Protein AF-A0A8H9CKW8-F1 (afdb_monomer_lite)

pLDDT: mean 92.98, std 10.07, range [39.25, 98.75]

Foldseek 3Di:
DWDFQQVLLQVLLLVLLVQPDPPHDPVLNVVSVVQNVVSQVPQFDDDPQQPVGKDWPSVVQDDPSHRFKTKIKTKGFDADPVRHTDDIKIWIWIWGADPVGTDIDIDTDCPPNCRVVVRVSRVVSRRDIDDDDDDDPDDDD

Secondary structure (DSSP, 8-state):
--EEHHHHHHHHHHHHHHHTSTT--HHHHHHHHHHHHHHHHHHS--BTTBTT-EEE-HHHHEETTEE--EEEEEEEEEE-TTS-EEEEEEEEEEEEEETTEEEEEE-S---TTHHHHHHHHHHHHHTSEE--PPPPS----

Radius of gyration: 16.8 Å; chains: 1; bounding box: 42×28×52 Å

Sequence (141 aa):
MKKPLYLALAELIGRKHRLSQPGSNATMLRHVEDTLEHLCKEYLPSGSGFDAGTELAEDECIQGGLVTKLVFITHFHHMDDHGVYDGWTSHTVKVTPDWRGFHLAVTGRDRDGIKDFISDTFHHRLMLEVEYEQVPQGGTE

Structure (mmCIF, N/CA/C/O backbone):
data_AF-A0A8H9CKW8-F1
#
_entry.id   AF-A0A8H9CKW8-F1
#
loop_
_atom_site.group_PDB
_atom_site.id
_atom_site.type_symbol
_atom_site.label_atom_id
_atom_site.label_alt_id
_atom_site.label_comp_id
_a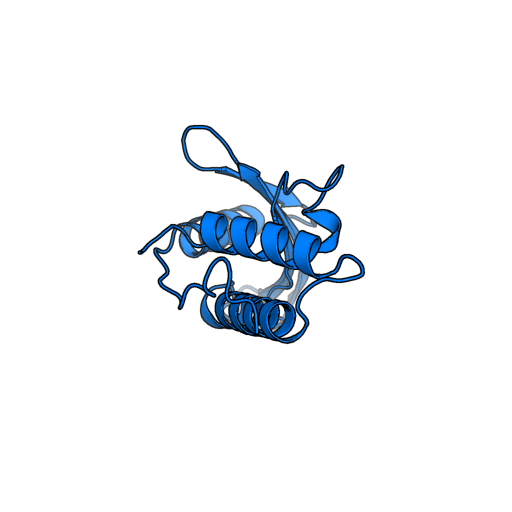tom_site.label_asym_id
_atom_site.label_entity_id
_atom_site.label_seq_id
_atom_site.pdbx_PDB_ins_code
_atom_site.Cartn_x
_atom_site.Cartn_y
_atom_site.Cartn_z
_atom_site.occupancy
_atom_site.B_iso_or_equiv
_atom_site.auth_seq_id
_atom_site.auth_comp_id
_atom_site.auth_asym_id
_atom_site.auth_atom_id
_atom_site.pdbx_PDB_model_num
ATOM 1 N N . MET A 1 1 ? -11.487 -14.454 10.320 1.00 75.81 1 MET A N 1
ATOM 2 C CA . MET A 1 1 ? -12.221 -14.381 9.031 1.00 75.81 1 MET A CA 1
ATOM 3 C C . MET A 1 1 ? -11.247 -13.897 7.984 1.00 75.81 1 MET A C 1
ATOM 5 O O . MET A 1 1 ? -10.682 -12.822 8.162 1.00 75.81 1 MET A O 1
ATOM 9 N N . LYS A 1 2 ? -11.063 -14.684 6.924 1.00 92.94 2 LYS A N 1
ATOM 10 C CA . LYS A 1 2 ? -10.196 -14.328 5.803 1.00 92.94 2 LYS A CA 1
ATOM 11 C C . LYS A 1 2 ? -10.802 -13.199 4.973 1.00 92.94 2 LYS A C 1
ATOM 13 O O . LYS A 1 2 ? -12.017 -13.162 4.781 1.00 92.94 2 LYS A O 1
ATOM 18 N N . LYS A 1 3 ? -9.964 -12.279 4.503 1.00 95.38 3 LYS A N 1
ATOM 19 C CA . LYS A 1 3 ? -10.333 -11.249 3.521 1.00 95.38 3 LYS A CA 1
ATOM 20 C C . LYS A 1 3 ? -9.127 -10.903 2.641 1.00 95.38 3 LYS A C 1
ATOM 22 O O . LYS A 1 3 ? -7.999 -11.098 3.093 1.00 95.38 3 LYS A O 1
ATOM 27 N N . PRO A 1 4 ? -9.339 -10.373 1.426 1.00 97.62 4 PRO A N 1
ATOM 28 C CA . PRO A 1 4 ? -8.262 -9.822 0.611 1.00 97.62 4 PRO A CA 1
ATOM 29 C C . PRO A 1 4 ? -7.419 -8.794 1.376 1.00 97.62 4 PRO A C 1
ATOM 31 O O . PRO A 1 4 ? -7.968 -7.947 2.090 1.00 97.62 4 PRO A O 1
ATOM 34 N N . LEU A 1 5 ? -6.099 -8.840 1.193 1.00 98.12 5 LEU A N 1
ATOM 35 C CA . LEU A 1 5 ? -5.142 -7.955 1.859 1.00 98.12 5 LEU A CA 1
ATOM 36 C C . LEU A 1 5 ? -5.504 -6.475 1.698 1.00 98.12 5 LEU A C 1
ATOM 38 O O . LEU A 1 5 ? -5.473 -5.741 2.680 1.00 98.12 5 LEU A O 1
ATOM 42 N N . TYR A 1 6 ? -5.913 -6.023 0.508 1.00 98.25 6 TYR A N 1
ATOM 43 C CA . TYR A 1 6 ? -6.275 -4.610 0.321 1.00 98.25 6 TYR A CA 1
ATOM 44 C C . TYR A 1 6 ? -7.443 -4.164 1.221 1.00 98.25 6 TYR A C 1
ATOM 46 O O . TYR A 1 6 ? -7.446 -3.041 1.722 1.00 98.25 6 TYR A O 1
ATOM 54 N N . LEU A 1 7 ? -8.413 -5.046 1.490 1.00 97.38 7 LEU A N 1
ATOM 55 C CA . LEU A 1 7 ? -9.511 -4.754 2.416 1.00 97.38 7 LEU A CA 1
ATOM 56 C C . LEU A 1 7 ? -9.034 -4.762 3.869 1.00 97.38 7 LEU A C 1
ATOM 58 O O . LEU A 1 7 ? -9.468 -3.918 4.650 1.00 97.38 7 LEU A O 1
ATOM 62 N N . ALA A 1 8 ? -8.134 -5.683 4.226 1.00 97.19 8 ALA A N 1
ATOM 63 C CA . ALA A 1 8 ? -7.513 -5.718 5.548 1.00 97.19 8 ALA A CA 1
ATOM 64 C C . ALA A 1 8 ? -6.744 -4.423 5.848 1.00 97.19 8 ALA A C 1
ATOM 66 O O . ALA A 1 8 ? -6.974 -3.797 6.882 1.00 97.19 8 ALA A O 1
ATOM 67 N N . LEU A 1 9 ? -5.894 -3.983 4.916 1.00 97.81 9 LEU A N 1
ATOM 68 C CA . LEU A 1 9 ? -5.130 -2.743 5.044 1.00 97.81 9 LEU A CA 1
ATOM 69 C C . LEU A 1 9 ? -6.060 -1.527 5.148 1.00 97.81 9 LEU A C 1
ATOM 71 O O . LEU A 1 9 ? -5.909 -0.723 6.063 1.00 97.81 9 LEU A O 1
ATOM 75 N N . ALA A 1 10 ? -7.068 -1.414 4.275 1.00 97.69 10 ALA A N 1
ATOM 76 C CA . ALA A 1 10 ? -8.021 -0.303 4.320 1.00 97.69 10 ALA A CA 1
ATOM 77 C C . ALA A 1 10 ? -8.783 -0.232 5.657 1.00 97.69 10 ALA A C 1
ATOM 79 O O . ALA A 1 10 ? -8.969 0.850 6.220 1.00 97.69 10 ALA A O 1
ATOM 80 N N . GLU A 1 11 ? -9.198 -1.380 6.195 1.00 95.62 11 GLU A N 1
ATOM 81 C CA . GLU A 1 11 ? -9.869 -1.457 7.493 1.00 95.62 11 GLU A CA 1
ATOM 82 C C . GLU A 1 11 ? -8.953 -1.024 8.644 1.00 95.62 11 GLU A C 1
ATOM 84 O O . GLU A 1 11 ? -9.371 -0.231 9.496 1.00 95.62 11 GLU A O 1
ATOM 89 N N . LEU A 1 12 ? -7.711 -1.517 8.662 1.00 96.25 12 LEU A N 1
ATOM 90 C CA . LEU A 1 12 ? -6.726 -1.202 9.695 1.00 96.25 12 LEU A CA 1
ATOM 91 C C . LEU A 1 12 ? -6.327 0.275 9.666 1.00 96.25 12 LEU A C 1
ATOM 93 O O . LEU A 1 12 ? -6.332 0.902 10.721 1.00 96.25 12 LEU A O 1
ATOM 97 N N . ILE A 1 13 ? -6.097 0.865 8.489 1.00 97.38 13 ILE A N 1
ATOM 98 C CA . ILE A 1 13 ? -5.814 2.305 8.344 1.00 97.38 13 ILE A CA 1
ATOM 99 C C . ILE A 1 13 ? -6.987 3.133 8.872 1.00 97.38 13 ILE A C 1
ATOM 101 O O . ILE A 1 13 ? -6.807 4.039 9.686 1.00 97.38 13 ILE A O 1
ATOM 105 N N . GLY A 1 14 ? -8.216 2.798 8.465 1.00 96.12 14 GLY A N 1
ATOM 106 C CA . GLY A 1 14 ? -9.404 3.505 8.939 1.00 96.12 14 GLY A CA 1
ATOM 107 C C . GLY A 1 14 ? -9.585 3.387 10.454 1.00 96.12 14 GLY A C 1
ATOM 108 O O . GLY A 1 14 ? -10.036 4.327 11.109 1.00 96.12 14 GLY A O 1
ATOM 109 N N . ARG A 1 15 ? -9.220 2.240 11.035 1.00 94.75 15 ARG A N 1
ATOM 110 C CA . ARG A 1 15 ? -9.252 2.022 12.483 1.00 94.75 15 ARG A CA 1
ATOM 111 C C . ARG A 1 15 ? -8.152 2.791 13.207 1.00 94.75 15 ARG A C 1
ATOM 113 O O . ARG A 1 15 ? -8.466 3.435 14.206 1.00 94.75 15 ARG A O 1
ATOM 120 N N . LYS A 1 16 ? -6.918 2.760 12.699 1.00 95.62 16 LYS A N 1
ATOM 121 C CA . LYS A 1 16 ? -5.782 3.527 13.218 1.00 95.62 16 LYS A CA 1
ATOM 122 C C . LYS A 1 16 ? -6.139 5.006 13.264 1.00 95.62 16 LYS A C 1
ATOM 124 O O . LYS A 1 16 ? -6.129 5.583 14.340 1.00 95.62 16 LYS A O 1
ATOM 129 N N . HIS A 1 17 ? -6.633 5.564 12.157 1.00 95.38 17 HIS A N 1
ATOM 130 C CA . HIS A 1 17 ? -7.048 6.966 12.084 1.00 95.38 17 HIS A CA 1
ATOM 131 C C . HIS A 1 17 ? -8.053 7.376 13.173 1.00 95.38 17 HIS A C 1
ATOM 133 O O . HIS A 1 17 ? -7.920 8.443 13.775 1.00 95.38 17 HIS A O 1
ATOM 139 N N . ARG A 1 18 ? -9.052 6.524 13.449 1.00 93.31 18 ARG A N 1
ATOM 140 C CA . ARG A 1 18 ? -10.028 6.761 14.526 1.00 93.31 18 ARG A CA 1
ATOM 141 C C . ARG A 1 18 ? -9.385 6.686 15.910 1.00 93.31 18 ARG A C 1
ATOM 143 O O . ARG A 1 18 ? -9.686 7.522 16.752 1.00 93.31 18 ARG A O 1
ATOM 150 N N . LEU A 1 19 ? -8.515 5.704 16.138 1.00 94.19 19 LEU A N 1
ATOM 151 C CA . LEU A 1 19 ? -7.832 5.497 17.418 1.00 94.19 19 LEU A CA 1
ATOM 152 C C . LEU A 1 19 ? -6.689 6.490 17.672 1.00 94.19 19 LEU A C 1
ATOM 154 O O . LEU A 1 19 ? -6.260 6.634 18.810 1.00 94.19 19 LEU A O 1
ATOM 158 N N . SER A 1 20 ? -6.210 7.200 16.653 1.00 92.69 20 SER A N 1
ATOM 159 C CA . SER A 1 20 ? -5.250 8.298 16.815 1.00 92.69 20 SER A CA 1
ATOM 160 C C . SER A 1 20 ? -5.906 9.596 17.308 1.00 92.69 20 SER A C 1
ATOM 162 O O . SER A 1 20 ? -5.203 10.557 17.613 1.00 92.69 20 SER A O 1
ATOM 164 N N . GLN A 1 21 ? -7.241 9.654 17.391 1.00 91.19 21 GLN A N 1
ATOM 165 C CA . GLN A 1 21 ? -7.951 10.827 17.906 1.00 91.19 21 GLN A CA 1
ATOM 166 C C . GLN A 1 21 ? -7.841 10.927 19.440 1.00 91.19 21 GLN A C 1
ATOM 168 O O . GLN A 1 21 ? -7.815 9.892 20.118 1.00 91.19 21 GLN A O 1
ATOM 173 N N . PRO A 1 22 ? -7.830 12.147 20.017 1.00 90.50 22 PRO A N 1
ATOM 174 C CA . PRO A 1 22 ? -7.744 12.344 21.464 1.00 90.50 22 PRO A CA 1
ATOM 175 C C . PRO A 1 22 ? -8.808 11.558 22.245 1.00 90.50 22 PRO A C 1
ATOM 177 O O . PRO A 1 22 ? -9.978 11.548 21.871 1.00 90.50 22 PRO A O 1
ATOM 180 N N . GLY A 1 23 ? -8.406 10.928 23.354 1.00 87.50 23 GLY A N 1
ATOM 181 C CA . GLY A 1 23 ? -9.302 10.140 24.215 1.00 87.50 23 GLY A CA 1
ATOM 182 C C . GLY A 1 23 ? -9.498 8.678 23.792 1.00 87.50 23 GLY A C 1
ATOM 183 O O . GLY A 1 23 ? -10.258 7.959 24.436 1.00 87.50 23 GLY A O 1
ATOM 184 N N . SER A 1 24 ? -8.814 8.225 22.741 1.00 89.19 24 SER A N 1
ATOM 185 C CA . SER A 1 24 ? -8.858 6.837 22.268 1.00 89.19 24 SER A CA 1
ATOM 186 C C . SER A 1 24 ? -7.952 5.890 23.069 1.00 89.19 24 SER A C 1
ATOM 188 O O . SER A 1 24 ? -6.996 6.306 23.722 1.00 89.19 24 SER A O 1
ATOM 190 N N . ASN A 1 25 ? -8.234 4.584 22.994 1.00 90.81 25 ASN A N 1
ATOM 191 C CA . ASN A 1 25 ? -7.479 3.541 23.694 1.00 90.81 25 ASN A CA 1
ATOM 192 C C . ASN A 1 25 ? -6.104 3.291 23.033 1.00 90.81 25 ASN A C 1
ATOM 194 O O . ASN A 1 25 ? -6.023 2.714 21.946 1.00 90.81 25 ASN A O 1
ATOM 198 N N . ALA A 1 26 ? -5.026 3.684 23.720 1.00 91.50 26 ALA A N 1
ATOM 199 C CA . ALA A 1 26 ? -3.648 3.563 23.233 1.00 91.50 26 ALA A CA 1
ATOM 200 C C . ALA A 1 26 ? -3.186 2.108 23.025 1.00 91.50 26 ALA A C 1
ATOM 202 O O . ALA A 1 26 ? -2.445 1.825 22.086 1.00 91.50 26 ALA A O 1
ATOM 203 N N . THR A 1 27 ? -3.648 1.168 23.854 1.00 92.31 27 THR A N 1
ATOM 204 C CA . THR A 1 27 ? -3.333 -0.262 23.696 1.00 92.31 27 THR A CA 1
ATOM 205 C C . THR A 1 27 ? -3.929 -0.809 22.402 1.00 92.31 27 THR A C 1
ATOM 207 O O . THR A 1 27 ? -3.268 -1.538 21.664 1.00 92.31 27 THR A O 1
ATOM 210 N N . MET A 1 28 ? -5.169 -0.421 22.092 1.00 92.38 28 MET A N 1
ATOM 211 C CA . MET A 1 28 ? -5.820 -0.805 20.838 1.00 92.38 28 MET A CA 1
ATOM 212 C C . MET A 1 28 ? -5.144 -0.165 19.628 1.00 92.38 28 MET A C 1
ATOM 214 O O . MET A 1 28 ? -5.007 -0.835 18.607 1.00 92.38 28 MET A O 1
ATOM 218 N N . LEU A 1 29 ? -4.734 1.107 19.732 1.00 93.94 29 LEU A N 1
ATOM 219 C CA . LEU A 1 29 ? -3.979 1.785 18.676 1.00 93.94 29 LEU A CA 1
ATOM 220 C C . LEU A 1 29 ? -2.709 0.998 18.352 1.00 93.94 29 LEU A C 1
ATOM 222 O O . LEU A 1 29 ? -2.506 0.623 17.202 1.00 93.94 29 LEU A O 1
ATOM 226 N N . ARG A 1 30 ? -1.933 0.659 19.384 1.00 94.06 30 ARG A N 1
ATOM 227 C CA . ARG A 1 30 ? -0.681 -0.071 19.214 1.00 94.06 30 ARG A CA 1
ATOM 228 C C . ARG A 1 30 ? -0.871 -1.439 18.566 1.00 94.06 30 ARG A C 1
ATOM 230 O O . ARG A 1 30 ? -0.143 -1.773 17.647 1.00 94.06 30 ARG A O 1
ATOM 237 N N . HIS A 1 31 ? -1.882 -2.208 18.969 1.00 93.88 31 HIS A N 1
ATOM 238 C CA . HIS A 1 31 ? -2.136 -3.494 18.313 1.00 93.88 31 HIS A CA 1
ATOM 239 C C . HIS A 1 31 ? -2.503 -3.323 16.830 1.00 93.88 31 HIS A C 1
ATOM 241 O O . HIS A 1 31 ? -2.087 -4.120 15.992 1.00 93.88 31 HIS A O 1
ATOM 247 N N . VAL A 1 32 ? -3.292 -2.298 16.488 1.00 95.56 32 VAL A N 1
ATOM 248 C CA . VAL A 1 32 ? -3.629 -2.005 15.086 1.00 95.56 32 VAL A CA 1
ATOM 249 C C . VAL A 1 32 ? -2.377 -1.632 14.293 1.00 95.56 32 VAL A C 1
ATOM 251 O O . VAL A 1 32 ? -2.236 -2.099 13.166 1.00 95.56 32 VAL A O 1
ATOM 254 N N . GLU A 1 33 ? -1.474 -0.843 14.876 1.00 96.00 33 GLU A N 1
ATOM 255 C CA . GLU A 1 33 ? -0.183 -0.491 14.274 1.00 96.00 33 GLU A CA 1
ATOM 256 C C . GLU A 1 33 ? 0.698 -1.726 14.064 1.00 96.00 33 GLU A C 1
ATOM 258 O O . GLU A 1 33 ? 1.117 -1.972 12.936 1.00 96.00 33 GLU A O 1
ATOM 263 N N . ASP A 1 34 ? 0.879 -2.551 15.098 1.00 96.38 34 ASP A N 1
ATOM 264 C CA . ASP A 1 34 ? 1.674 -3.783 15.033 1.00 96.38 34 ASP A CA 1
ATOM 265 C C . ASP A 1 34 ? 1.113 -4.752 13.970 1.00 96.38 34 ASP A C 1
ATOM 267 O O . ASP A 1 34 ? 1.853 -5.373 13.205 1.00 96.38 34 ASP A O 1
ATOM 271 N N . THR A 1 35 ? -0.218 -4.857 13.876 1.00 96.31 35 THR A N 1
ATOM 272 C CA . THR A 1 35 ? -0.888 -5.695 12.869 1.00 96.31 35 THR A CA 1
ATOM 273 C C . THR A 1 35 ? -0.688 -5.147 11.459 1.00 96.31 35 THR A C 1
ATOM 275 O O . THR A 1 35 ? -0.419 -5.912 10.533 1.00 96.31 35 THR A O 1
ATOM 278 N N . LEU A 1 36 ? -0.833 -3.832 11.279 1.00 96.88 36 LEU A N 1
ATOM 279 C CA . LEU A 1 36 ? -0.643 -3.181 9.987 1.00 96.88 36 LEU A CA 1
ATOM 280 C C . LEU A 1 36 ? 0.804 -3.348 9.506 1.00 96.88 36 LEU A C 1
ATOM 282 O O . LEU A 1 36 ? 1.015 -3.751 8.363 1.00 96.88 36 LEU A O 1
ATOM 286 N N . GLU A 1 37 ? 1.783 -3.117 10.384 1.00 96.88 37 GLU A N 1
ATOM 287 C CA . GLU A 1 37 ? 3.205 -3.317 10.094 1.00 96.88 37 GLU A CA 1
ATOM 288 C C . GLU A 1 37 ? 3.495 -4.773 9.709 1.00 96.88 37 GLU A C 1
ATOM 290 O O . GLU A 1 37 ? 4.144 -5.026 8.691 1.00 96.88 37 GLU A O 1
ATOM 295 N N . HIS A 1 38 ? 2.963 -5.734 10.471 1.00 96.62 38 HIS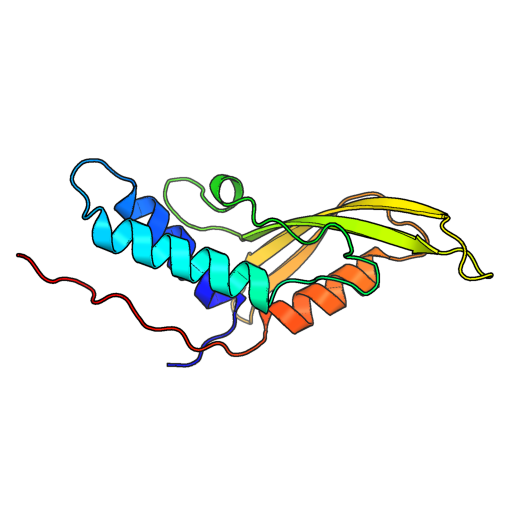 A N 1
ATOM 296 C CA . HIS A 1 38 ? 3.121 -7.155 10.178 1.00 96.62 38 HIS A CA 1
ATOM 297 C C . HIS A 1 38 ? 2.578 -7.515 8.790 1.00 96.62 38 HIS A C 1
ATOM 299 O O . HIS A 1 38 ? 3.284 -8.137 7.996 1.00 96.62 38 HIS A O 1
ATOM 305 N N . LEU A 1 39 ? 1.355 -7.087 8.457 1.00 97.19 39 LEU A N 1
ATOM 306 C CA . LEU A 1 39 ? 0.771 -7.373 7.146 1.00 97.19 39 LEU A CA 1
ATOM 307 C C . LEU A 1 39 ? 1.554 -6.712 6.005 1.00 97.19 39 LEU A C 1
ATOM 309 O O . LEU A 1 39 ? 1.760 -7.336 4.963 1.00 97.19 39 LEU A O 1
ATOM 313 N N . CYS A 1 40 ? 2.014 -5.474 6.194 1.00 97.44 40 CYS A N 1
ATOM 314 C CA . CYS A 1 40 ? 2.840 -4.793 5.204 1.00 97.44 40 CYS A CA 1
ATOM 315 C C . CYS A 1 40 ? 4.148 -5.555 4.955 1.00 97.44 40 CYS A C 1
ATOM 317 O O . CYS A 1 40 ? 4.495 -5.827 3.808 1.00 97.44 40 CYS A O 1
ATOM 319 N N . LYS A 1 41 ? 4.842 -5.953 6.023 1.00 96.00 41 LYS A N 1
ATOM 320 C CA . LYS A 1 41 ? 6.130 -6.646 5.944 1.00 96.00 41 LYS A CA 1
ATOM 321 C C . LYS A 1 41 ? 6.033 -8.036 5.315 1.00 96.00 41 LYS A C 1
ATOM 323 O O . LYS A 1 41 ? 6.896 -8.398 4.522 1.00 96.00 41 LYS A O 1
ATOM 328 N N . GLU A 1 42 ? 5.010 -8.808 5.670 1.00 96.44 42 GLU A N 1
ATOM 329 C CA . GLU A 1 42 ? 4.874 -10.192 5.202 1.00 96.44 42 GLU A CA 1
ATOM 330 C C . GLU A 1 42 ? 4.347 -10.291 3.766 1.00 96.44 42 GLU A C 1
ATOM 332 O O . GLU A 1 42 ? 4.734 -11.194 3.021 1.00 96.44 42 GLU A O 1
ATOM 337 N N . TYR A 1 43 ? 3.446 -9.386 3.364 1.00 97.19 43 TYR A N 1
ATOM 338 C CA . TYR A 1 43 ? 2.679 -9.576 2.132 1.00 97.19 43 TYR A CA 1
ATOM 339 C C . TYR A 1 43 ? 2.961 -8.560 1.025 1.00 97.19 43 TYR A C 1
ATOM 341 O O . TYR A 1 43 ? 2.658 -8.866 -0.133 1.00 97.19 43 TYR A O 1
ATOM 349 N N . LEU A 1 44 ? 3.526 -7.382 1.316 1.00 96.81 44 LEU A N 1
ATOM 350 C CA . LEU A 1 44 ? 3.857 -6.430 0.252 1.00 96.81 44 LEU A CA 1
ATOM 351 C C . LEU A 1 44 ? 5.075 -6.891 -0.564 1.00 96.81 44 LEU A C 1
ATOM 353 O O . LEU A 1 44 ? 5.892 -7.684 -0.085 1.00 96.81 44 LEU A O 1
ATOM 357 N N . PRO A 1 45 ? 5.208 -6.415 -1.816 1.00 96.94 45 PRO A N 1
ATOM 358 C CA . PRO A 1 45 ? 6.342 -6.766 -2.657 1.00 96.94 45 PRO A CA 1
ATOM 359 C C . PRO A 1 45 ? 7.679 -6.418 -1.996 1.00 96.94 45 PRO A C 1
ATOM 361 O O . PRO A 1 45 ? 7.910 -5.283 -1.569 1.00 96.94 45 PRO A O 1
ATOM 364 N N . SER A 1 46 ? 8.549 -7.422 -1.934 1.00 93.00 46 SER A N 1
ATOM 365 C CA . SER A 1 46 ? 9.927 -7.348 -1.457 1.00 93.00 46 SER A CA 1
ATOM 366 C C . SER A 1 46 ? 10.785 -8.354 -2.233 1.00 93.00 46 SER A C 1
ATOM 368 O O . SER A 1 46 ? 10.313 -9.435 -2.603 1.00 93.00 46 SER A O 1
ATOM 370 N N . GLY A 1 47 ? 12.037 -7.983 -2.518 1.00 90.94 47 GLY A N 1
ATOM 371 C CA . GLY A 1 47 ? 12.937 -8.763 -3.375 1.00 90.94 47 GLY A CA 1
ATOM 372 C C . GLY A 1 47 ? 12.491 -8.813 -4.844 1.00 90.94 47 GLY A C 1
ATOM 373 O O . GLY A 1 47 ? 11.516 -8.176 -5.234 1.00 90.94 47 GLY A O 1
ATOM 374 N N . SER A 1 48 ? 13.199 -9.576 -5.685 1.00 89.19 48 SER A N 1
ATOM 375 C CA . SER A 1 48 ? 12.930 -9.660 -7.139 1.00 89.19 48 SER A CA 1
ATOM 376 C C . SER A 1 48 ? 12.867 -8.282 -7.817 1.00 89.19 48 SER A C 1
ATOM 378 O O . SER A 1 48 ? 11.977 -8.016 -8.622 1.00 89.19 48 SER A O 1
ATOM 380 N N . GLY A 1 49 ? 13.781 -7.389 -7.429 1.00 90.56 49 GLY A N 1
ATOM 381 C CA . GLY A 1 49 ? 13.825 -5.999 -7.876 1.00 90.56 49 GLY A CA 1
ATOM 382 C C . GLY A 1 49 ? 13.154 -5.016 -6.911 1.00 90.56 49 GLY A C 1
ATOM 383 O O . GLY A 1 49 ? 13.517 -3.847 -6.904 1.00 90.56 49 GLY A O 1
ATOM 384 N N . PHE A 1 50 ? 12.277 -5.460 -6.005 1.00 93.88 50 PHE A N 1
ATOM 385 C CA . PHE A 1 50 ? 11.762 -4.651 -4.888 1.00 93.88 50 PHE A CA 1
ATOM 386 C C . PHE A 1 50 ? 12.719 -4.674 -3.682 1.00 93.88 50 PHE A C 1
ATOM 388 O O . PHE A 1 50 ? 12.306 -4.905 -2.543 1.00 93.88 50 PHE A O 1
ATOM 395 N N . ASP A 1 51 ? 14.023 -4.505 -3.917 1.00 90.38 51 ASP A N 1
ATOM 396 C CA . ASP A 1 51 ? 15.051 -4.754 -2.891 1.00 90.38 51 ASP A CA 1
ATOM 397 C C . ASP A 1 51 ? 15.083 -3.658 -1.806 1.00 90.38 51 ASP A C 1
ATOM 399 O O . ASP A 1 51 ? 15.532 -3.901 -0.689 1.00 90.38 51 ASP A O 1
ATOM 403 N N . ALA A 1 52 ? 14.544 -2.469 -2.101 1.00 89.25 52 ALA A N 1
ATOM 404 C CA . ALA A 1 52 ? 14.315 -1.409 -1.113 1.00 89.25 52 ALA A CA 1
ATOM 405 C C . ALA A 1 52 ? 12.950 -1.527 -0.399 1.00 89.25 52 ALA A C 1
ATOM 407 O O . ALA A 1 52 ? 12.618 -0.689 0.437 1.00 89.25 52 ALA A O 1
ATOM 408 N N . GLY A 1 53 ? 12.162 -2.557 -0.722 1.00 91.00 53 GLY A N 1
ATOM 409 C CA . GLY A 1 53 ? 10.842 -2.799 -0.151 1.00 91.00 53 GLY A CA 1
ATOM 410 C C . GLY A 1 53 ? 9.730 -1.904 -0.707 1.00 91.00 53 GLY A C 1
ATOM 411 O O . GLY A 1 53 ? 9.856 -1.245 -1.744 1.00 91.00 53 GLY A O 1
ATOM 412 N N . THR A 1 54 ? 8.603 -1.927 0.000 1.00 96.56 54 THR A N 1
ATOM 413 C CA . THR A 1 54 ? 7.399 -1.152 -0.304 1.00 96.56 54 THR A CA 1
ATOM 414 C C . THR A 1 54 ? 6.897 -0.496 0.975 1.00 96.56 54 THR A C 1
ATOM 416 O O . THR A 1 54 ? 6.712 -1.169 1.987 1.00 96.56 54 THR A O 1
ATOM 419 N N . GLU A 1 55 ? 6.634 0.802 0.910 1.00 96.31 55 GLU A N 1
ATOM 420 C CA . GLU A 1 55 ? 6.055 1.590 1.994 1.00 96.31 55 GLU A CA 1
ATOM 421 C C . GLU A 1 55 ? 4.578 1.876 1.710 1.00 96.31 55 GLU A C 1
ATOM 423 O O . GLU A 1 55 ? 4.201 2.184 0.579 1.00 96.31 55 GLU A O 1
ATOM 428 N N . LEU A 1 56 ? 3.734 1.798 2.739 1.00 98.00 56 LEU A N 1
ATOM 429 C CA . LEU A 1 56 ? 2.345 2.246 2.692 1.00 98.00 56 LEU A CA 1
ATOM 430 C C . LEU A 1 56 ? 2.274 3.703 3.174 1.00 98.00 56 LEU A C 1
ATOM 432 O O . LEU A 1 56 ? 2.482 3.977 4.352 1.00 98.00 56 LEU A O 1
ATOM 436 N N . ALA A 1 57 ? 1.937 4.630 2.278 1.00 97.94 57 ALA A N 1
ATOM 437 C CA . ALA A 1 57 ? 1.772 6.048 2.593 1.00 97.94 57 ALA A CA 1
ATOM 438 C C . ALA A 1 57 ? 0.394 6.291 3.237 1.00 97.94 57 ALA A C 1
ATOM 440 O O . ALA A 1 57 ? -0.558 6.728 2.585 1.00 97.94 57 ALA A O 1
ATOM 441 N N . GLU A 1 58 ? 0.268 5.947 4.521 1.00 96.88 58 GLU A N 1
ATOM 442 C CA . GLU A 1 58 ? -1.005 5.936 5.256 1.00 96.88 58 GLU A CA 1
ATOM 443 C C . GLU A 1 58 ? -1.749 7.280 5.222 1.00 96.88 58 GLU A C 1
ATOM 445 O O . GLU A 1 58 ? -2.960 7.307 4.992 1.00 96.88 58 GLU A O 1
ATOM 450 N N . ASP A 1 59 ? -1.032 8.395 5.373 1.00 95.31 59 ASP A N 1
ATOM 451 C CA . ASP A 1 59 ? -1.623 9.738 5.346 1.00 95.31 59 ASP A CA 1
ATOM 452 C C . ASP A 1 59 ? -2.269 10.058 3.990 1.00 95.31 59 ASP A C 1
ATOM 454 O O . ASP A 1 59 ? -3.299 10.731 3.924 1.00 95.31 59 ASP A O 1
ATOM 458 N N . GLU A 1 60 ? -1.723 9.525 2.892 1.00 97.94 60 GLU A N 1
ATOM 459 C CA . GLU A 1 60 ? -2.297 9.698 1.555 1.00 97.94 60 GLU A CA 1
ATOM 460 C C . GLU A 1 60 ? -3.531 8.821 1.306 1.00 97.94 60 GLU A C 1
ATOM 462 O O . GLU A 1 60 ? -4.256 9.040 0.329 1.00 97.94 60 GLU A O 1
ATOM 467 N N . CYS A 1 61 ? -3.785 7.828 2.159 1.00 98.06 61 CYS A N 1
ATOM 468 C CA . CYS A 1 61 ? -4.923 6.919 2.030 1.00 98.06 61 CYS A CA 1
ATOM 469 C C . CYS A 1 61 ? -6.238 7.551 2.519 1.00 98.06 61 CYS A C 1
ATOM 471 O O . CYS A 1 61 ? -7.326 7.082 2.166 1.00 98.06 61 CYS A O 1
ATOM 473 N N . ILE A 1 62 ? -6.148 8.613 3.328 1.00 97.12 62 ILE A N 1
ATOM 474 C CA . ILE A 1 62 ? -7.275 9.208 4.046 1.00 97.12 62 ILE A CA 1
ATOM 475 C C . ILE A 1 62 ? -7.665 10.550 3.423 1.00 97.12 62 ILE A C 1
ATOM 477 O O . ILE A 1 62 ? -6.845 11.441 3.225 1.00 97.12 62 ILE A O 1
ATOM 481 N N . GLN A 1 63 ? -8.959 10.733 3.174 1.00 96.56 63 GLN A N 1
ATOM 482 C CA . GLN A 1 63 ? -9.533 12.004 2.748 1.00 96.56 63 GLN A CA 1
ATOM 483 C C . GLN A 1 63 ? -10.832 12.258 3.514 1.00 96.56 63 GLN A C 1
ATOM 485 O O . GLN A 1 63 ? -11.740 11.431 3.508 1.00 96.56 63 GLN A O 1
ATOM 490 N N . GLY A 1 64 ? -10.923 13.401 4.202 1.00 94.25 64 GLY A N 1
ATOM 491 C CA . GLY A 1 64 ? -12.106 13.745 5.004 1.00 94.25 64 GLY A CA 1
ATOM 492 C C . GLY A 1 64 ? -12.388 12.766 6.152 1.00 94.25 64 GLY A C 1
ATOM 493 O O . GLY A 1 64 ? -13.545 12.564 6.505 1.00 94.25 64 GLY A O 1
ATOM 494 N N . GLY A 1 65 ? -11.349 12.123 6.698 1.00 93.38 65 GLY A N 1
ATOM 495 C CA . GLY A 1 65 ? -11.467 11.127 7.771 1.00 93.38 65 GLY A CA 1
ATOM 496 C C . GLY A 1 65 ? -11.893 9.726 7.315 1.00 93.38 65 GLY A C 1
ATOM 497 O O . GLY A 1 65 ? -12.136 8.854 8.149 1.00 93.38 65 GLY A O 1
ATOM 498 N N . LEU A 1 66 ? -11.980 9.493 6.002 1.00 95.25 66 LEU A N 1
ATOM 499 C CA . LEU A 1 66 ? -12.337 8.207 5.406 1.00 95.25 66 LEU A CA 1
ATOM 500 C C . LEU A 1 66 ? -11.199 7.676 4.538 1.00 95.25 66 LEU A C 1
ATOM 502 O O . LEU A 1 66 ? -10.516 8.445 3.865 1.00 95.25 66 LEU A O 1
ATOM 506 N N . VAL A 1 67 ? -11.031 6.353 4.515 1.00 97.81 67 VAL A N 1
ATOM 507 C CA . VAL A 1 67 ? -10.097 5.695 3.593 1.00 97.81 67 VAL A CA 1
ATOM 508 C C . VAL A 1 67 ? -10.728 5.664 2.206 1.00 97.81 67 VAL A C 1
ATOM 510 O O . VAL A 1 67 ? -11.772 5.042 2.016 1.00 97.81 67 VAL A O 1
ATOM 513 N N . THR A 1 68 ? -10.112 6.343 1.240 1.00 97.81 68 THR A N 1
ATOM 514 C CA . THR A 1 68 ? -10.631 6.444 -0.139 1.00 97.81 68 THR A CA 1
ATOM 515 C C . THR A 1 68 ? -9.793 5.669 -1.149 1.00 97.81 68 THR A C 1
ATOM 517 O O . THR A 1 68 ? -10.268 5.355 -2.240 1.00 97.81 68 THR A O 1
ATOM 520 N N . LYS A 1 69 ? -8.548 5.354 -0.794 1.00 98.38 69 LYS A N 1
ATOM 521 C CA . LYS A 1 69 ? -7.583 4.611 -1.609 1.00 98.38 69 LYS A CA 1
ATOM 522 C C . LYS A 1 69 ? -6.477 4.056 -0.714 1.00 98.38 69 LYS A C 1
ATOM 524 O O . LYS A 1 69 ? -6.329 4.506 0.417 1.00 98.38 69 LYS A O 1
ATOM 529 N N . LEU A 1 70 ? -5.676 3.140 -1.242 1.00 98.75 70 LEU A N 1
ATOM 530 C CA . LEU A 1 70 ? -4.363 2.807 -0.688 1.00 98.75 70 LEU A CA 1
ATOM 531 C C . LEU A 1 70 ? -3.278 3.392 -1.589 1.00 98.75 70 LEU A C 1
ATOM 533 O O . LEU A 1 70 ? -3.426 3.391 -2.815 1.00 98.75 70 LEU A O 1
ATOM 537 N N . VAL A 1 71 ? -2.205 3.902 -0.992 1.00 98.75 71 VAL A N 1
ATOM 538 C CA . VAL A 1 71 ? -1.067 4.474 -1.716 1.00 98.75 71 VAL A CA 1
ATOM 539 C C . VAL A 1 71 ? 0.208 3.804 -1.240 1.00 98.75 71 VAL A C 1
ATOM 541 O O . VAL A 1 71 ? 0.516 3.838 -0.054 1.00 98.75 71 VAL A O 1
ATOM 544 N N . PHE A 1 72 ? 0.947 3.212 -2.170 1.00 98.69 72 PHE A N 1
ATOM 545 C CA . PHE A 1 72 ? 2.216 2.555 -1.890 1.00 98.69 72 PHE A CA 1
ATOM 546 C C . PHE A 1 72 ? 3.352 3.244 -2.630 1.00 98.69 72 PHE A C 1
ATOM 548 O O . PHE A 1 72 ? 3.202 3.600 -3.802 1.00 98.69 72 PHE A O 1
ATOM 555 N N . ILE A 1 73 ? 4.490 3.393 -1.965 1.00 98.25 73 ILE A N 1
ATOM 556 C CA . ILE A 1 73 ? 5.736 3.884 -2.545 1.00 98.25 73 ILE A CA 1
ATOM 557 C C . ILE A 1 73 ? 6.696 2.709 -2.643 1.00 98.25 73 ILE A C 1
ATOM 559 O O . ILE A 1 73 ? 6.883 1.962 -1.685 1.00 98.25 73 ILE A O 1
ATOM 563 N N . THR A 1 74 ? 7.281 2.511 -3.818 1.00 97.50 74 THR A N 1
ATOM 564 C CA . THR A 1 74 ? 8.223 1.416 -4.037 1.00 97.50 74 THR A CA 1
ATOM 565 C C . THR A 1 74 ? 9.327 1.815 -5.004 1.00 97.50 74 THR A C 1
ATOM 567 O O . THR A 1 74 ? 9.167 2.728 -5.823 1.00 97.50 74 THR A O 1
ATOM 570 N N . HIS A 1 75 ? 10.452 1.116 -4.908 1.00 96.31 75 HIS A N 1
ATOM 571 C CA . HIS A 1 75 ? 11.595 1.286 -5.788 1.00 96.31 75 HIS A CA 1
ATOM 572 C C . HIS A 1 75 ? 11.924 -0.042 -6.451 1.00 96.31 75 HIS A C 1
ATOM 574 O O . HIS A 1 75 ? 11.983 -1.073 -5.782 1.00 96.31 75 HIS A O 1
ATOM 580 N N . PHE A 1 76 ? 12.152 0.007 -7.760 1.00 96.38 76 PHE A N 1
ATOM 581 C CA . PHE A 1 76 ? 12.508 -1.157 -8.548 1.00 96.38 76 PHE A CA 1
ATOM 582 C C . PHE A 1 76 ? 13.952 -1.063 -9.030 1.00 96.38 76 PHE A C 1
ATOM 584 O O . PHE A 1 76 ? 14.335 -0.076 -9.665 1.00 96.38 76 PHE A O 1
ATOM 591 N N . HIS A 1 77 ? 14.736 -2.082 -8.707 1.00 94.25 77 HIS A N 1
ATOM 592 C CA . HIS A 1 77 ? 16.109 -2.271 -9.141 1.00 94.25 77 HIS A CA 1
ATOM 593 C C . HIS A 1 77 ? 16.127 -2.989 -10.490 1.00 94.25 77 HIS A C 1
ATOM 595 O O . HIS A 1 77 ? 15.604 -4.093 -10.633 1.00 94.25 77 HIS A O 1
ATOM 601 N N . HIS A 1 78 ? 16.738 -2.339 -11.477 1.00 93.56 78 HIS A N 1
ATOM 602 C CA . HIS A 1 78 ? 16.891 -2.849 -12.833 1.00 93.56 78 HIS A CA 1
ATOM 603 C C . HIS A 1 78 ? 18.233 -3.550 -12.988 1.00 93.56 78 HIS A C 1
ATOM 605 O O . HIS A 1 78 ? 19.255 -3.057 -12.506 1.00 93.56 78 HIS A O 1
ATOM 611 N N . MET A 1 79 ? 18.220 -4.660 -13.717 1.00 91.50 79 MET A N 1
ATOM 612 C CA . MET A 1 79 ? 19.421 -5.305 -14.234 1.00 91.50 79 MET A CA 1
ATOM 613 C C . MET A 1 79 ? 19.453 -5.153 -15.753 1.00 91.50 79 MET A C 1
ATOM 615 O O . MET A 1 79 ? 18.396 -5.141 -16.383 1.00 91.50 79 MET A O 1
ATOM 619 N N . ASP A 1 80 ? 20.648 -5.049 -16.324 1.00 88.88 80 ASP A N 1
ATOM 620 C CA . ASP A 1 80 ? 20.837 -5.084 -17.771 1.00 88.88 80 ASP A CA 1
ATOM 621 C C . ASP A 1 80 ? 20.714 -6.520 -18.320 1.00 88.88 80 ASP A C 1
ATOM 623 O O . ASP A 1 80 ? 20.546 -7.494 -17.576 1.00 88.88 80 ASP A O 1
ATOM 627 N N . ASP A 1 81 ? 20.855 -6.669 -19.638 1.00 88.38 81 ASP A N 1
ATOM 628 C CA . ASP A 1 81 ? 20.791 -7.965 -20.333 1.00 88.38 81 ASP A CA 1
ATOM 629 C C . ASP A 1 81 ? 21.884 -8.964 -19.894 1.00 88.38 81 ASP A C 1
ATOM 631 O O . ASP A 1 81 ? 21.823 -10.154 -20.220 1.00 88.38 81 ASP A O 1
ATOM 635 N N . HIS A 1 82 ? 22.899 -8.505 -19.158 1.00 91.06 82 HIS A N 1
ATOM 636 C CA . HIS A 1 82 ? 23.978 -9.319 -18.607 1.00 91.06 82 HIS A CA 1
ATOM 637 C C . HIS A 1 82 ? 23.804 -9.608 -17.107 1.00 91.06 82 HIS A C 1
ATOM 639 O O . HIS A 1 82 ? 24.659 -10.269 -16.513 1.00 91.06 82 HIS A O 1
ATOM 645 N N . GLY A 1 83 ? 22.699 -9.165 -16.498 1.00 85.25 83 GLY A N 1
ATOM 646 C CA . GLY A 1 83 ? 22.421 -9.340 -15.073 1.00 85.25 83 GLY A CA 1
ATOM 647 C C . GLY A 1 83 ? 23.217 -8.391 -14.173 1.00 85.25 83 GLY A C 1
ATOM 648 O O . GLY A 1 83 ? 23.391 -8.673 -12.987 1.00 85.25 83 GLY A O 1
ATOM 649 N N . VAL A 1 84 ? 23.745 -7.295 -14.722 1.00 88.75 84 VAL A N 1
ATOM 650 C CA . VAL A 1 84 ? 24.495 -6.277 -13.980 1.00 88.75 84 VAL A CA 1
ATOM 651 C C . VAL A 1 84 ? 23.552 -5.161 -13.541 1.00 88.75 84 VAL A C 1
ATOM 653 O O . VAL A 1 84 ? 22.605 -4.827 -14.244 1.00 88.75 84 VAL A O 1
ATOM 656 N N . TYR A 1 85 ? 23.819 -4.572 -12.371 1.00 88.12 85 TYR A N 1
ATOM 657 C CA . TYR A 1 85 ? 23.103 -3.397 -11.867 1.00 88.12 85 TYR A CA 1
ATOM 658 C C . TYR A 1 85 ? 23.002 -2.298 -12.933 1.00 88.12 85 TYR A C 1
ATOM 660 O O . TYR A 1 85 ? 24.019 -1.796 -13.415 1.00 88.12 85 TYR A O 1
ATOM 668 N N . ASP A 1 86 ? 21.774 -1.873 -13.216 1.00 89.94 86 ASP A N 1
ATOM 669 C CA . ASP A 1 86 ? 21.455 -0.900 -14.263 1.00 89.94 86 ASP A CA 1
ATOM 670 C C . ASP A 1 86 ? 20.610 0.272 -13.719 1.00 89.94 86 ASP A C 1
ATOM 672 O O . ASP A 1 86 ? 20.051 1.086 -14.450 1.00 89.94 86 ASP A O 1
ATOM 676 N N . GLY A 1 87 ? 20.519 0.423 -12.397 1.00 93.06 87 GLY A N 1
ATOM 677 C CA . GLY A 1 87 ? 19.872 1.574 -11.764 1.00 93.06 87 GLY A CA 1
ATOM 678 C C . GLY A 1 87 ? 18.512 1.286 -11.140 1.00 93.06 87 GLY A C 1
ATOM 679 O O . GLY A 1 87 ? 18.059 0.149 -11.051 1.00 93.06 87 GLY A O 1
ATOM 680 N N . TRP A 1 88 ? 17.852 2.358 -10.698 1.00 96.25 88 TRP A N 1
ATOM 681 C CA . TRP A 1 88 ? 16.576 2.299 -9.986 1.00 96.25 88 TRP A CA 1
ATOM 682 C C . TRP A 1 88 ? 15.506 3.164 -10.644 1.00 96.25 88 TRP A C 1
ATOM 684 O O . TRP A 1 88 ? 15.795 4.234 -11.189 1.00 96.25 88 TRP A O 1
ATOM 694 N N . THR A 1 89 ? 14.250 2.748 -10.506 1.00 96.56 89 THR A N 1
ATOM 695 C CA . THR A 1 89 ? 13.079 3.605 -10.722 1.00 96.56 89 THR A CA 1
ATOM 696 C C . THR A 1 89 ? 12.219 3.657 -9.466 1.00 96.56 89 THR A C 1
ATOM 698 O O . THR A 1 89 ? 12.085 2.672 -8.747 1.00 96.56 89 THR A O 1
ATOM 701 N N . SER A 1 90 ? 11.623 4.818 -9.200 1.00 97.31 90 SER A N 1
ATOM 702 C CA . SER A 1 90 ? 10.673 5.013 -8.101 1.00 97.31 90 SER A CA 1
ATOM 703 C C . SER A 1 90 ? 9.254 5.073 -8.648 1.00 97.31 90 SER A C 1
ATOM 705 O O . SER A 1 90 ? 9.011 5.703 -9.684 1.00 97.31 90 SER A O 1
ATOM 707 N N . HIS A 1 91 ? 8.323 4.453 -7.934 1.00 98.38 91 HIS A N 1
ATOM 708 C CA . HIS A 1 91 ? 6.937 4.309 -8.351 1.00 98.38 91 HIS A CA 1
ATOM 709 C C . HIS A 1 91 ? 5.979 4.584 -7.197 1.00 98.38 91 HIS A C 1
ATOM 711 O O . HIS A 1 91 ? 6.244 4.230 -6.049 1.00 98.38 91 HIS A O 1
ATOM 717 N N . THR A 1 92 ? 4.831 5.173 -7.530 1.00 98.62 92 THR A N 1
ATOM 718 C CA . THR A 1 92 ? 3.676 5.231 -6.633 1.00 98.62 92 THR A CA 1
ATOM 719 C C . THR A 1 92 ? 2.585 4.339 -7.198 1.00 98.62 92 THR A C 1
ATOM 721 O O . THR A 1 92 ? 2.155 4.534 -8.338 1.00 98.62 92 THR A O 1
ATOM 724 N N . VAL A 1 93 ? 2.113 3.389 -6.398 1.00 98.75 93 VAL A N 1
ATOM 725 C CA . VAL A 1 93 ? 0.989 2.513 -6.731 1.00 98.75 93 VAL A CA 1
ATOM 726 C C . VAL A 1 93 ? -0.240 3.001 -5.982 1.00 98.75 93 VAL A C 1
ATOM 728 O O . VAL A 1 93 ? -0.249 3.060 -4.755 1.00 98.75 93 VAL A O 1
ATOM 731 N N . LYS A 1 94 ? -1.285 3.376 -6.718 1.00 98.75 94 LYS A N 1
ATOM 732 C CA . LYS A 1 94 ? -2.563 3.827 -6.158 1.00 98.75 94 LYS A CA 1
ATOM 733 C C . LYS A 1 94 ? -3.616 2.763 -6.393 1.00 98.75 94 LYS A C 1
ATOM 735 O O . LYS A 1 94 ? -3.797 2.324 -7.525 1.00 98.75 94 LYS A O 1
ATOM 740 N N . VAL A 1 95 ? -4.317 2.392 -5.330 1.00 98.69 95 VAL A N 1
ATOM 741 C CA . VAL A 1 95 ? -5.358 1.366 -5.338 1.00 98.69 95 VAL A CA 1
ATOM 742 C C . VAL A 1 95 ? -6.667 2.004 -4.913 1.00 98.69 95 VAL A C 1
ATOM 744 O O . VAL A 1 95 ? -6.807 2.444 -3.773 1.00 98.69 95 VAL A O 1
ATOM 747 N N . THR A 1 96 ? -7.625 2.072 -5.828 1.00 98.44 96 THR A N 1
ATOM 748 C CA . THR A 1 96 ? -8.945 2.658 -5.580 1.00 98.44 96 THR A CA 1
ATOM 749 C C . THR A 1 96 ? -9.988 1.546 -5.590 1.00 98.44 96 THR A C 1
ATOM 751 O O . THR A 1 96 ? -10.028 0.788 -6.559 1.00 98.44 96 THR A O 1
ATOM 754 N N . PRO A 1 97 ? -10.819 1.410 -4.542 1.00 97.19 97 PRO A N 1
ATOM 755 C CA . PRO A 1 97 ? -11.837 0.368 -4.500 1.00 97.19 97 PRO A CA 1
ATOM 756 C C . PRO A 1 97 ? -12.854 0.533 -5.637 1.00 97.19 97 PRO A C 1
ATOM 758 O O . PRO A 1 97 ? -13.202 1.648 -6.020 1.00 97.19 97 PRO A O 1
ATOM 761 N N . ASP A 1 98 ? -13.350 -0.594 -6.138 1.00 95.88 98 ASP A N 1
ATOM 762 C CA . ASP A 1 98 ? -14.427 -0.688 -7.125 1.00 95.88 98 ASP A CA 1
ATOM 763 C C . ASP A 1 98 ? -15.378 -1.828 -6.710 1.00 95.88 98 ASP A C 1
ATOM 765 O O . ASP A 1 98 ? -15.035 -2.701 -5.912 1.00 95.88 98 ASP A O 1
ATOM 769 N N . TRP A 1 99 ? -16.580 -1.868 -7.270 1.00 93.75 99 TRP A N 1
ATOM 770 C CA . TRP A 1 99 ? -17.610 -2.873 -7.011 1.00 93.75 99 TRP A CA 1
ATOM 771 C C . TRP A 1 99 ? -17.165 -4.312 -7.291 1.00 93.75 99 TRP A C 1
ATOM 773 O O . TRP A 1 99 ? -17.778 -5.252 -6.790 1.00 93.75 99 TRP A O 1
ATOM 783 N N . ARG A 1 100 ? -16.124 -4.495 -8.110 1.00 92.50 100 ARG A N 1
ATOM 784 C CA . ARG A 1 100 ? -15.577 -5.805 -8.500 1.00 92.50 100 ARG A CA 1
ATOM 785 C C . ARG A 1 100 ? -14.190 -6.091 -7.918 1.00 92.50 100 ARG A C 1
ATOM 787 O O . ARG A 1 100 ? -13.576 -7.077 -8.309 1.00 92.50 100 ARG A O 1
ATOM 794 N N . GLY A 1 101 ? -13.691 -5.242 -7.021 1.00 95.44 101 GLY A N 1
ATOM 795 C CA . GLY A 1 101 ? -12.340 -5.349 -6.476 1.00 95.44 101 GLY A CA 1
ATOM 796 C C . GLY A 1 101 ? -11.713 -3.972 -6.304 1.00 95.44 101 GLY A C 1
ATOM 797 O O . GLY A 1 101 ? -12.146 -3.187 -5.460 1.00 95.44 101 GLY A O 1
ATOM 798 N N . PHE A 1 102 ? -10.693 -3.676 -7.106 1.00 98.19 102 PHE A N 1
ATOM 799 C CA . PHE A 1 102 ? -10.036 -2.375 -7.127 1.00 98.19 102 PHE A CA 1
ATOM 800 C C . PHE A 1 102 ? -9.449 -2.055 -8.503 1.00 98.19 102 PHE A C 1
ATOM 802 O O . PHE A 1 102 ? -9.099 -2.945 -9.276 1.00 98.19 102 PHE A O 1
ATOM 809 N N . HIS A 1 103 ? -9.303 -0.764 -8.782 1.00 98.06 103 HIS A N 1
ATOM 810 C CA . HIS A 1 103 ? -8.467 -0.254 -9.858 1.00 98.06 103 HIS A CA 1
ATOM 811 C C . HIS A 1 103 ? -7.066 0.053 -9.323 1.00 98.06 103 HIS A C 1
ATOM 813 O O . HIS A 1 103 ? -6.926 0.599 -8.226 1.00 98.06 103 HIS A O 1
ATOM 819 N N . LEU A 1 104 ? -6.041 -0.273 -10.108 1.00 98.00 104 LEU A N 1
ATOM 820 C CA . LEU A 1 104 ? -4.642 -0.044 -9.771 1.00 98.00 104 LEU A CA 1
ATOM 821 C C . LEU A 1 104 ? -3.996 0.870 -10.815 1.00 98.00 104 LEU A C 1
ATOM 823 O O . LEU A 1 104 ? -4.110 0.626 -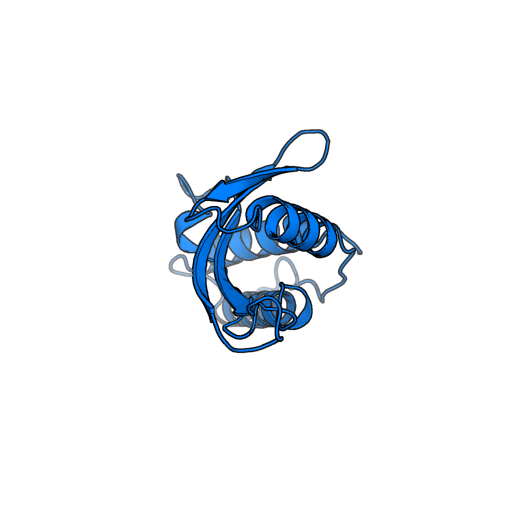12.013 1.00 98.00 104 LEU A O 1
ATOM 827 N N . ALA A 1 105 ? -3.303 1.909 -10.352 1.00 98.38 105 ALA A N 1
ATOM 828 C CA . ALA A 1 105 ? -2.542 2.822 -11.197 1.00 98.38 105 ALA A CA 1
ATOM 829 C C . ALA A 1 105 ? -1.094 2.948 -10.703 1.00 98.38 105 ALA A C 1
ATOM 831 O O . ALA A 1 105 ? -0.866 3.290 -9.541 1.00 98.38 105 ALA A O 1
ATOM 832 N N . VAL A 1 106 ? -0.123 2.724 -11.596 1.00 98.50 106 VAL A N 1
ATOM 833 C CA . VAL A 1 106 ? 1.318 2.841 -11.311 1.00 98.50 106 VAL A CA 1
ATOM 834 C C . VAL A 1 106 ? 1.889 4.099 -11.971 1.00 98.50 106 VAL A C 1
ATOM 836 O O . VAL A 1 106 ? 1.871 4.255 -13.195 1.00 98.50 106 VAL A O 1
ATOM 839 N N . THR A 1 107 ? 2.430 5.016 -11.173 1.00 98.00 107 THR A N 1
ATOM 840 C CA . THR A 1 107 ? 3.157 6.199 -11.667 1.00 98.00 107 THR A CA 1
ATOM 841 C C . THR A 1 107 ? 4.673 5.971 -11.626 1.00 98.00 107 THR A C 1
ATOM 843 O O . THR A 1 107 ? 5.136 4.902 -11.241 1.00 98.00 107 THR A O 1
ATOM 846 N N . GLY A 1 108 ? 5.465 6.948 -12.078 1.00 97.25 108 GLY A N 1
ATOM 847 C CA . GLY A 1 108 ? 6.926 6.834 -12.180 1.00 97.25 108 GLY A CA 1
ATOM 848 C C . GLY A 1 108 ? 7.414 6.600 -13.610 1.00 97.25 108 GLY A C 1
ATOM 849 O O . GLY A 1 108 ? 6.614 6.557 -14.553 1.00 97.25 108 GLY A O 1
ATOM 850 N N . ARG A 1 109 ? 8.737 6.489 -13.778 1.00 97.12 109 ARG A N 1
ATOM 851 C CA . ARG A 1 109 ? 9.373 6.230 -15.079 1.00 97.12 109 ARG A CA 1
ATOM 852 C C . ARG A 1 109 ? 9.060 4.805 -15.521 1.00 97.12 109 ARG A C 1
ATOM 854 O O . ARG A 1 109 ? 9.351 3.870 -14.790 1.00 97.12 109 ARG A O 1
ATOM 861 N N . ASP A 1 110 ? 8.501 4.651 -16.715 1.00 96.19 110 ASP A N 1
ATOM 862 C CA . ASP A 1 110 ? 8.216 3.338 -17.295 1.00 96.19 110 ASP A CA 1
ATOM 863 C C . ASP A 1 110 ? 9.413 2.848 -18.111 1.00 96.19 110 ASP A C 1
ATOM 865 O O . ASP A 1 110 ? 9.490 3.032 -19.324 1.00 96.19 110 ASP A O 1
ATOM 869 N N . ARG A 1 111 ? 10.428 2.355 -17.405 1.00 93.62 111 ARG A N 1
ATOM 870 C CA . ARG A 1 111 ? 11.613 1.775 -18.030 1.00 93.62 111 ARG A CA 1
ATOM 871 C C . ARG A 1 111 ? 11.312 0.324 -18.389 1.00 93.62 111 ARG A C 1
ATOM 873 O O . ARG A 1 111 ? 10.850 -0.407 -17.523 1.00 93.62 111 ARG A O 1
ATOM 880 N N . ASP A 1 112 ? 11.564 -0.056 -19.639 1.00 91.38 112 ASP A N 1
ATOM 881 C CA . ASP A 1 112 ? 11.445 -1.437 -20.129 1.00 91.38 112 ASP A CA 1
ATOM 882 C C . ASP A 1 112 ? 10.073 -2.088 -19.841 1.00 91.38 112 ASP A C 1
ATOM 884 O O . ASP A 1 112 ? 9.961 -3.299 -19.686 1.00 91.38 112 ASP A O 1
ATOM 888 N N . GLY A 1 113 ? 9.011 -1.272 -19.760 1.00 93.38 113 GLY A N 1
ATOM 889 C CA . GLY A 1 113 ? 7.648 -1.727 -19.460 1.00 93.38 113 GLY A CA 1
ATOM 890 C C . GLY A 1 113 ? 7.429 -2.175 -18.010 1.00 93.38 113 GLY A C 1
ATOM 891 O O . GLY A 1 113 ? 6.467 -2.885 -17.722 1.00 93.38 113 GLY A O 1
ATOM 892 N N . ILE A 1 114 ? 8.305 -1.783 -17.076 1.00 96.19 114 ILE A N 1
ATOM 893 C CA . ILE A 1 114 ? 8.289 -2.278 -15.692 1.00 96.19 114 ILE A CA 1
ATOM 894 C C . ILE A 1 114 ? 6.964 -2.036 -14.958 1.00 96.19 114 ILE A C 1
ATOM 896 O O . ILE A 1 114 ? 6.640 -2.747 -14.005 1.00 96.19 114 ILE A O 1
ATOM 900 N N . LYS A 1 115 ? 6.170 -1.046 -15.383 1.00 97.81 115 LYS A N 1
ATOM 901 C CA . LYS A 1 115 ? 4.877 -0.762 -14.750 1.00 97.81 115 LYS A CA 1
ATOM 902 C C . LYS A 1 115 ? 3.899 -1.923 -14.834 1.00 97.81 115 LYS A C 1
ATOM 904 O O . LYS A 1 115 ? 3.140 -2.095 -13.882 1.00 97.81 115 LYS A O 1
ATOM 909 N N . ASP A 1 116 ? 3.940 -2.714 -15.902 1.00 97.88 116 ASP A N 1
ATOM 910 C CA . ASP A 1 116 ? 3.067 -3.880 -16.051 1.00 97.88 116 ASP A CA 1
ATOM 911 C C . ASP A 1 116 ? 3.435 -4.946 -15.015 1.00 97.88 116 ASP A C 1
ATOM 913 O O . ASP A 1 116 ? 2.578 -5.419 -14.272 1.00 97.88 116 ASP A O 1
ATOM 917 N N . PHE A 1 117 ? 4.732 -5.221 -14.850 1.00 97.25 117 PHE A N 1
ATOM 918 C CA . PHE A 1 117 ? 5.218 -6.145 -13.824 1.00 97.25 117 PHE A CA 1
ATOM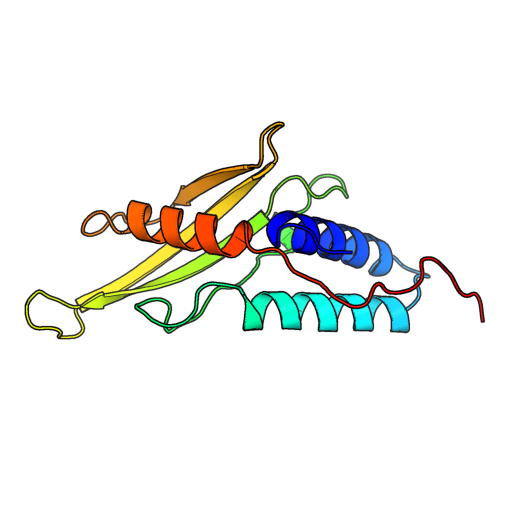 919 C C . PHE A 1 117 ? 4.885 -5.675 -12.401 1.00 97.25 117 PHE A C 1
ATOM 921 O O . PHE A 1 117 ? 4.450 -6.470 -11.562 1.00 97.25 117 PHE A O 1
ATOM 928 N N . ILE A 1 118 ? 5.057 -4.378 -12.117 1.00 98.12 118 ILE A N 1
ATOM 929 C CA . ILE A 1 118 ? 4.675 -3.792 -10.825 1.00 98.12 118 ILE A CA 1
ATOM 930 C C . ILE A 1 118 ? 3.165 -3.936 -10.613 1.00 98.12 118 ILE A C 1
ATOM 932 O O . ILE A 1 118 ? 2.741 -4.361 -9.539 1.00 98.12 118 ILE A O 1
ATOM 936 N N . SER A 1 119 ? 2.357 -3.626 -11.628 1.00 98.19 119 SER A N 1
ATOM 937 C CA . SER A 1 119 ? 0.899 -3.748 -11.578 1.00 98.19 119 SER A CA 1
ATOM 938 C C . SER A 1 119 ? 0.465 -5.180 -11.266 1.00 98.19 119 SER A C 1
ATOM 940 O O . SER A 1 119 ? -0.284 -5.392 -10.311 1.00 98.19 119 SER A O 1
ATOM 942 N N . ASP A 1 120 ? 0.986 -6.166 -11.997 1.00 98.19 120 ASP A N 1
ATOM 943 C CA . ASP A 1 120 ? 0.661 -7.582 -11.806 1.00 98.19 120 ASP A CA 1
ATOM 944 C C . ASP A 1 120 ? 1.091 -8.083 -10.427 1.00 98.19 120 ASP A C 1
ATOM 946 O O . ASP A 1 120 ? 0.325 -8.759 -9.731 1.00 98.19 120 ASP A O 1
ATOM 950 N N . THR A 1 121 ? 2.292 -7.699 -9.990 1.00 98.25 121 THR A N 1
ATOM 951 C CA . THR A 1 121 ? 2.825 -8.083 -8.681 1.00 98.25 121 THR A CA 1
ATOM 952 C C . THR A 1 121 ? 1.961 -7.527 -7.553 1.00 98.25 121 THR A C 1
ATOM 954 O O . THR A 1 121 ? 1.549 -8.275 -6.663 1.00 98.25 121 THR A O 1
ATOM 957 N N . PHE A 1 122 ? 1.636 -6.231 -7.586 1.00 98.56 122 PHE A N 1
ATOM 958 C CA . PHE A 1 122 ? 0.767 -5.629 -6.576 1.00 98.56 122 PHE A CA 1
ATOM 959 C C . PHE A 1 122 ? -0.644 -6.206 -6.629 1.00 98.56 122 PHE A C 1
ATOM 961 O O . PHE A 1 122 ? -1.192 -6.529 -5.578 1.00 98.56 122 PHE A O 1
ATOM 968 N N . HIS A 1 123 ? -1.226 -6.385 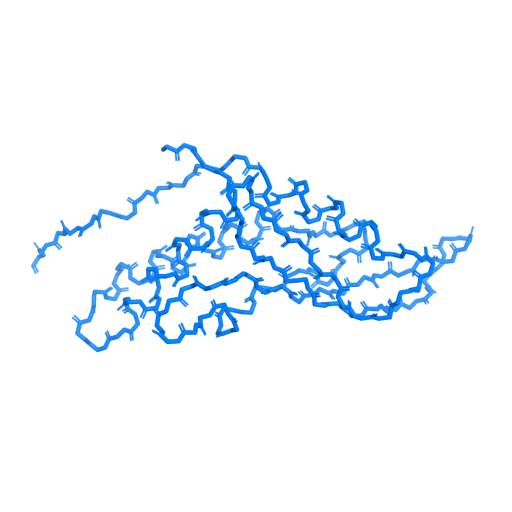-7.817 1.00 98.38 123 HIS A N 1
ATOM 969 C CA . HIS A 1 123 ? -2.554 -6.975 -7.949 1.00 98.38 123 HIS A CA 1
ATOM 970 C C . HIS A 1 123 ? -2.601 -8.376 -7.323 1.00 98.38 123 HIS A C 1
ATOM 972 O O . HIS A 1 123 ? -3.488 -8.663 -6.519 1.00 98.38 123 HIS A O 1
ATOM 978 N N . HIS A 1 124 ? -1.613 -9.225 -7.625 1.00 98.06 124 HIS A N 1
ATOM 979 C CA . HIS A 1 124 ? -1.507 -10.560 -7.041 1.00 98.06 124 HIS A CA 1
ATOM 980 C C . HIS A 1 124 ? -1.397 -10.512 -5.512 1.00 98.06 124 HIS A C 1
ATOM 982 O O . HIS A 1 124 ? -2.182 -11.164 -4.824 1.00 98.06 124 HIS A O 1
ATOM 988 N N . ARG A 1 125 ? -0.466 -9.713 -4.969 1.00 98.19 125 ARG A N 1
ATOM 989 C CA . ARG A 1 125 ? -0.245 -9.610 -3.516 1.00 98.19 125 ARG A CA 1
ATOM 990 C C . ARG A 1 125 ? -1.463 -9.067 -2.772 1.00 98.19 125 ARG A C 1
ATOM 992 O O . ARG A 1 125 ? -1.845 -9.610 -1.741 1.00 98.19 125 ARG A O 1
ATOM 999 N N . LEU A 1 126 ? -2.101 -8.028 -3.301 1.00 98.38 126 LEU A N 1
ATOM 1000 C CA . LEU A 1 126 ? -3.239 -7.363 -2.663 1.00 98.38 126 LEU A CA 1
ATOM 1001 C C . LEU A 1 126 ? -4.522 -8.204 -2.662 1.00 98.38 126 LEU A C 1
ATOM 1003 O O . LEU A 1 126 ? -5.400 -7.975 -1.828 1.00 98.38 126 LEU A O 1
ATOM 1007 N N . MET A 1 127 ? -4.616 -9.183 -3.562 1.00 97.88 127 MET A N 1
ATOM 1008 C CA . MET A 1 127 ? -5.717 -10.144 -3.629 1.00 97.88 127 MET A CA 1
ATOM 1009 C C . MET A 1 127 ? -5.509 -11.384 -2.750 1.00 97.88 127 MET A C 1
ATOM 1011 O O . MET A 1 127 ? -6.433 -12.188 -2.632 1.00 97.88 127 MET A O 1
ATOM 1015 N N . LEU A 1 128 ? -4.341 -11.549 -2.116 1.00 97.94 128 LEU A N 1
ATOM 1016 C CA . LEU A 1 128 ? -4.111 -12.653 -1.184 1.00 97.94 128 LEU A CA 1
ATOM 1017 C C . LEU A 1 128 ? -5.104 -12.584 -0.022 1.00 97.94 128 LEU A C 1
ATOM 1019 O O . LEU A 1 128 ? -5.318 -11.527 0.573 1.00 97.94 128 LEU A O 1
ATOM 1023 N N . GLU A 1 129 ? -5.699 -13.727 0.314 1.00 97.88 129 GLU A N 1
ATOM 1024 C CA . GLU A 1 129 ? -6.523 -13.847 1.509 1.00 97.88 129 GLU A CA 1
ATOM 1025 C C . GLU A 1 129 ? -5.638 -13.884 2.751 1.00 97.88 129 GLU A C 1
ATOM 1027 O O . GLU A 1 129 ? -4.822 -14.791 2.917 1.00 97.88 129 GLU A O 1
ATOM 1032 N N . VAL A 1 130 ? -5.847 -12.926 3.648 1.00 97.25 130 VAL A N 1
ATOM 1033 C CA . VAL A 1 130 ? -5.136 -12.844 4.922 1.00 97.25 130 VAL A CA 1
ATOM 1034 C C . VAL A 1 130 ? -6.086 -13.057 6.087 1.00 97.25 130 VAL A C 1
ATOM 1036 O O . VAL A 1 130 ? -7.272 -12.719 6.035 1.00 97.25 130 VAL A O 1
ATOM 1039 N N . GLU A 1 131 ? -5.541 -13.614 7.159 1.00 94.31 131 GLU A N 1
ATOM 1040 C CA . GLU A 1 131 ? -6.192 -13.724 8.453 1.00 94.31 131 GLU A CA 1
ATOM 1041 C C . GLU A 1 131 ? -5.268 -13.124 9.506 1.00 94.31 131 GLU A C 1
ATOM 1043 O O . GLU A 1 131 ? -4.081 -13.432 9.553 1.00 94.31 131 GLU A O 1
ATOM 1048 N N . TYR A 1 132 ? -5.822 -12.238 10.323 1.00 89.44 132 TYR A N 1
ATOM 1049 C CA . TYR A 1 132 ? -5.132 -11.582 11.423 1.00 89.44 132 TYR A CA 1
ATOM 1050 C C . TYR A 1 132 ? -6.085 -11.494 12.610 1.00 89.44 132 TYR A C 1
ATOM 1052 O O . TYR A 1 132 ? -7.314 -11.448 12.438 1.00 89.44 132 TYR A O 1
ATOM 1060 N N . GLU A 1 133 ? -5.513 -11.496 13.811 1.00 83.81 133 GLU A N 1
ATOM 1061 C CA . GLU A 1 133 ? -6.280 -11.356 15.039 1.00 83.81 133 GLU A CA 1
ATOM 1062 C C . GLU A 1 133 ? -7.031 -10.022 15.022 1.00 83.81 133 GLU A C 1
ATOM 1064 O O . GLU A 1 133 ? -6.478 -8.955 14.761 1.00 83.81 133 GLU A O 1
ATOM 1069 N N . GLN A 1 134 ? -8.342 -10.089 15.229 1.00 71.19 134 GLN A N 1
ATOM 1070 C CA . GLN A 1 134 ? -9.161 -8.891 15.280 1.00 71.19 134 GLN A CA 1
ATOM 1071 C C . GLN A 1 134 ? -9.0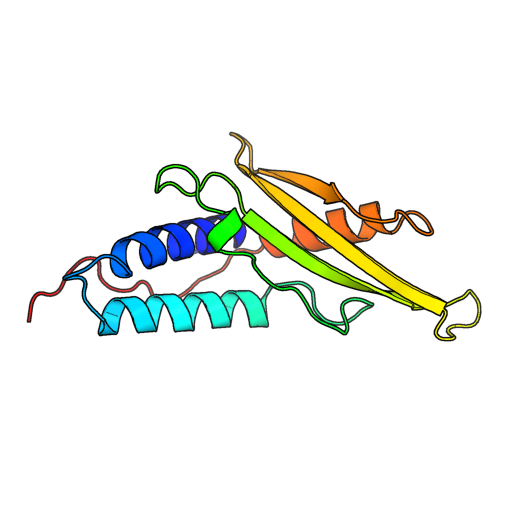63 -8.310 16.682 1.00 71.19 134 GLN A C 1
ATOM 1073 O O . GLN A 1 134 ? -9.479 -8.957 17.641 1.00 71.19 134 GLN A O 1
ATOM 1078 N N . VAL A 1 135 ? -8.615 -7.059 16.805 1.00 69.25 135 VAL A N 1
ATOM 1079 C CA . VAL A 1 135 ? -8.747 -6.351 18.083 1.00 69.25 135 VAL A CA 1
ATOM 1080 C C . VAL A 1 135 ? -10.238 -6.250 18.420 1.00 69.25 135 VAL A C 1
ATOM 1082 O O . VAL A 1 135 ? -10.995 -5.721 17.588 1.00 69.25 135 VAL A O 1
ATOM 1085 N N . PRO A 1 136 ? -10.674 -6.683 19.616 1.00 67.81 136 PRO A N 1
ATOM 1086 C CA . PRO A 1 136 ? -12.062 -6.576 20.049 1.00 67.81 136 PRO A CA 1
ATOM 1087 C C . PRO A 1 136 ? -12.615 -5.162 19.838 1.00 67.81 136 PRO A C 1
ATOM 1089 O O . PRO A 1 136 ? -11.900 -4.169 19.984 1.00 67.81 136 PRO A O 1
ATOM 1092 N N . GLN A 1 137 ? -13.889 -5.048 19.456 1.00 60.41 137 GLN A N 1
ATOM 1093 C CA . GLN A 1 137 ? -14.516 -3.751 19.158 1.00 60.41 137 GLN A CA 1
ATOM 1094 C C . GLN A 1 137 ? -14.850 -2.917 20.411 1.00 60.41 137 GLN A C 1
ATOM 1096 O O . GLN A 1 137 ? -15.319 -1.792 20.282 1.00 60.41 137 GLN A O 1
ATOM 1101 N N . GLY A 1 138 ? -14.555 -3.414 21.612 1.00 54.06 138 GLY A N 1
ATOM 1102 C CA . GLY A 1 138 ? -14.714 -2.668 22.853 1.00 54.06 138 GLY A CA 1
ATOM 1103 C C . GLY A 1 138 ? -14.592 -3.573 24.071 1.00 54.06 138 GLY A C 1
ATOM 1104 O O . GLY A 1 138 ? -15.352 -4.524 24.220 1.00 54.06 138 GLY A O 1
ATOM 1105 N N . GLY A 1 139 ? -13.638 -3.252 24.934 1.00 42.84 139 GLY A N 1
ATOM 1106 C CA . GLY A 1 139 ? -13.626 -3.624 26.339 1.00 42.84 139 GLY A CA 1
ATOM 1107 C C . GLY A 1 139 ? -13.249 -2.360 27.090 1.00 42.84 139 GLY A C 1
ATOM 1108 O O . GLY A 1 139 ? -12.117 -1.896 26.981 1.00 42.84 139 GLY A O 1
ATOM 1109 N N . THR A 1 140 ? -14.228 -1.739 27.737 1.00 45.69 140 THR A N 1
ATOM 1110 C CA . THR A 1 140 ? -13.962 -0.798 28.821 1.00 45.69 140 THR A CA 1
ATOM 1111 C C . THR A 1 140 ? -13.293 -1.595 29.934 1.00 45.69 140 THR A C 1
ATOM 1113 O O . THR A 1 140 ? -13.923 -2.508 30.470 1.00 45.69 140 THR A O 1
ATOM 1116 N N . GLU A 1 141 ? -12.046 -1.274 30.251 1.00 39.25 141 GLU A N 1
ATOM 1117 C CA . GLU A 1 141 ? -11.598 -1.357 31.643 1.00 39.25 141 GLU A CA 1
ATOM 1118 C C . GLU A 1 141 ? -11.834 0.005 32.294 1.00 39.25 141 GLU A C 1
ATOM 1120 O O . GLU A 1 141 ? -11.574 1.028 31.613 1.00 39.25 141 GLU A O 1
#

=== Feature glossary ===
Each block in this record encodes a different view of the same protein. In brief:

Predicted aligned error. PAE(i, j) answers: if I align the predicted and true structures on residue i, how far off (in Å) do I expect residue j to be? A block-diagonal PAE matrix with low values on the blocks and high values off-diagonal is the signature of a multi-domain protein with confidently predicted domains but uncertain inter-domain orientation.

Contact-map, Ramachandran, and PAE plots. Plot images: a contact map (which residues are close in 3D, as an N×N binary image), a Ramachandran scatter (backbone torsion angles, revealing secondary-structure composition at a glance), and — for AlphaFold structures — a PAE heatmap (pairwise prediction confidence).

Backbone torsions (φ/ψ). φ (phi) and ψ (psi) are the two rotatable backbone dihedrals per residue: φ is the C(i-1)–N–Cα–C torsion, ψ is the N–Cα–C–N(i+1) torsion, both in degrees on (−180°, 180°]. α-helical residues cluster near (−60°, −45°); β-strand residues near (−120°, +130°). A Ramachandran plot is simply a scatter of (φ, ψ) for every residue.

Foldseek 3Di. A 3Di character summarizes, for each residue, the relative orientation of the Cα frame of its nearest spatial neighbor. Because it encodes fold topology rather than chemistry, 3Di alignments detect remote structural similarity that sequence alignment misses.

Radius of gyration, Cα contacts, bounding box. Three whole-structure scalars: the radius of gyration (RMS distance of Cα from centroid, in Å), the count of Cα–Cα contacts (pairs closer than 8 Å and separated by more than four residues in sequence — i.e. tertiary, not local, contacts), and the bounding-box dimensions. Together they distinguish compact globular folds from extended fibres or disordered chains.

Sequence. Sequence gives the chain of amino acids in standard one-letter code (A=alanine, C=cysteine, …, Y=tyrosine), read N→C. It is the only feature that is directly encoded by the gene; all structural features are derived from the folded form of this sequence.

mmCIF coordinates. Atomic coordinates in PDBx/mmCIF format — the same representation the Protein Data Bank distributes. Each line of the _atom_site loop places one backbone atom in Cartesian space (units: ångströms, origin: arbitrary).

Secondary structure (3-state, P-SEA). Three-state secondary structure (P-SEA) collapses the eight DSSP classes into helix (a), strand (b), and coil (c). P-SEA assigns these from Cα geometry alone — distances and angles — without requiring backbone oxygens, so it works on any Cα trace.

InterPro / GO / CATH / organism. Functional annotations link the protein to curated databases. InterPro entries identify conserved domains and families by matching the sequence against member-database signatures (Pfam, PROSITE, CDD, …). Gene Ontology (GO) terms describe molecular function, biological process, and cellular component in a controlled vocabulary. CATH places the structure in a hierarchical fold classification (Class/Architecture/Topology/Homologous-superfamily). The organism is the source species.

B-factor. B-factor (Debye–Waller factor) reflects atomic displacement in the crystal lattice. It is an experimental observable (units Å²), not a prediction; low values mean the atom is pinned down, high values mean it moves or is heterogeneous across the crystal.

Rendered structure images. Structure images are PyMOL renders from six orthogonal camera directions. Cartoon representation draws helices as coils and strands as arrows; sticks shows the backbone as bonds; surface shows the solvent-excluded envelope. Rainbow coloring maps sequence position to hue (blue→red, N→C); chain coloring assigns a distinct color per polypeptide.

Solvent-accessible surface area. Solvent-accessible surface area (SASA) is the area in Å² traced out by the centre of a 1.4 Å probe sphere (a water molecule) rolled over the protein's van der Waals surface (Shrake–Rupley / Lee–Richards construction). Buried residues have near-zero SASA; fully exposed residues can exceed 200 Å². The total SASA scales roughly with the number of surface residues.

Secondary structure (8-state, DSSP). The SS8 string is DSSP's per-residue secondary-structure call. α-helix (H) means an i→i+4 H-bond ladder; β-strand (E) means the residue participates in a β-sheet; 3₁₀ (G) and π (I) are tighter and wider helices; T/S are turns/bends; '-' is loop.

pLDDT. For AlphaFold models, the B-factor field carries pLDDT — the model's own estimate of local accuracy on a 0–100 scale. Regions with pLDDT<50 should be treated as essentially unmodeled; they often correspond to intrinsically disordered segments.

Nearest PDB structures. Nearest PDB neighbors are the top structural matches found by Foldseek when searching this structure against the entire Protein Data Bank. Each hit reports a TM-score (0 to 1; >0.5 almost always implies the same fold) and an E-value. These are *structural* homologs — they may share no detectable sequence similarity.